Protein AF-B2C9B0-F1 (afdb_monomer)

Foldseek 3Di:
DVQVVCVVVVHDSPDPDDDDDDDDDDDDDDAQQDDDDDPDPDDDRD

Solvent-accessible surface area (backbone atoms only — not comparable to full-atom values): 3393 Å² total; per-residue (Å²): 108,70,60,61,50,29,52,77,67,78,41,68,83,81,71,81,71,91,78,89,80,87,79,85,85,83,86,83,83,67,68,81,40,74,71,75,93,71,95,65,80,91,65,79,42,76

Organism: NCBI:txid507602

Structure (mmCIF, N/CA/C/O b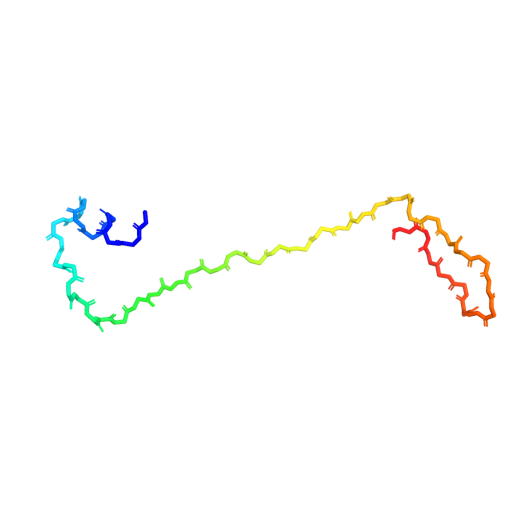ackbone):
data_AF-B2C9B0-F1
#
_entry.id   AF-B2C9B0-F1
#
loop_
_atom_site.group_PDB
_atom_site.id
_atom_site.type_symbol
_atom_site.label_atom_id
_atom_site.label_alt_id
_atom_site.label_comp_id
_atom_site.label_asym_id
_atom_site.label_entity_id
_atom_site.label_seq_id
_atom_site.pdbx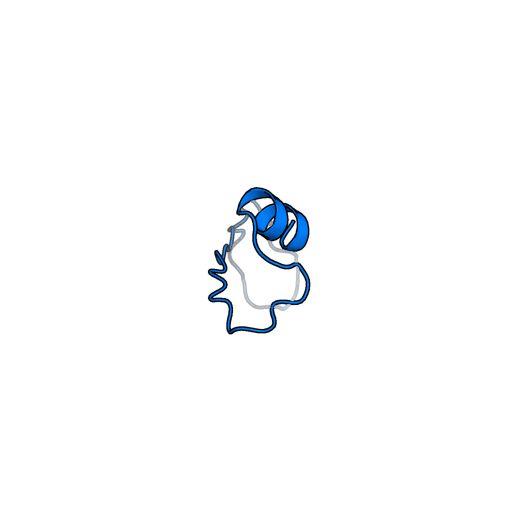_PDB_ins_code
_atom_site.Cartn_x
_atom_site.Cartn_y
_atom_site.Cartn_z
_atom_site.occupancy
_atom_site.B_iso_or_equiv
_atom_site.auth_seq_id
_atom_site.auth_comp_id
_atom_site.auth_asym_id
_atom_site.auth_atom_id
_atom_site.pdbx_PDB_model_num
ATOM 1 N N . GLU A 1 1 ? -5.131 8.108 8.976 1.00 91.31 1 GLU A N 1
ATOM 2 C CA . GLU A 1 1 ? -4.627 6.709 9.122 1.00 91.31 1 GLU A CA 1
ATOM 3 C C . GLU A 1 1 ? -5.754 5.746 9.525 1.00 91.31 1 GLU A C 1
ATOM 5 O O . GLU A 1 1 ? -6.874 6.211 9.704 1.00 91.31 1 GLU A O 1
ATOM 10 N N . ILE A 1 2 ? -5.502 4.431 9.659 1.00 95.62 2 ILE A N 1
ATOM 11 C CA . ILE A 1 2 ? -6.537 3.431 10.021 1.00 95.62 2 ILE A CA 1
ATOM 12 C C . ILE A 1 2 ? -7.138 3.714 11.407 1.00 95.62 2 ILE A C 1
ATOM 14 O O . ILE A 1 2 ? -8.350 3.871 11.502 1.00 95.62 2 ILE A O 1
ATOM 18 N N . LEU A 1 3 ? -6.315 3.834 12.458 1.00 96.12 3 LEU A N 1
ATOM 19 C CA . LEU A 1 3 ? -6.791 4.038 13.840 1.00 96.12 3 LEU A CA 1
ATOM 20 C C . LEU A 1 3 ? -7.576 5.349 13.996 1.00 96.12 3 LEU A C 1
ATOM 22 O O . LEU A 1 3 ? -8.651 5.390 14.582 1.00 96.12 3 LEU A O 1
ATOM 26 N N . GLU A 1 4 ? -7.091 6.422 13.376 1.00 96.94 4 GLU A N 1
ATOM 27 C CA . GLU A 1 4 ? -7.810 7.696 13.317 1.00 96.94 4 GLU A CA 1
ATOM 28 C C . GLU A 1 4 ? -9.180 7.558 12.627 1.00 96.94 4 GLU A C 1
ATOM 30 O O . GLU A 1 4 ? -10.176 8.113 13.093 1.00 96.94 4 GLU A O 1
ATOM 35 N N . GLY A 1 5 ? -9.248 6.780 11.541 1.00 96.12 5 GLY A N 1
ATOM 36 C CA . GLY A 1 5 ? -10.493 6.471 10.842 1.00 96.12 5 GLY A CA 1
ATOM 37 C C . GLY A 1 5 ? -11.474 5.650 11.685 1.00 96.12 5 GLY A C 1
ATOM 38 O O . GLY A 1 5 ? -12.674 5.919 11.630 1.00 96.12 5 GLY A O 1
ATOM 39 N N . LEU A 1 6 ? -10.984 4.698 12.491 1.00 97.06 6 LEU A N 1
ATOM 40 C CA . LEU A 1 6 ? -11.802 3.928 13.439 1.00 97.06 6 LEU A CA 1
ATOM 41 C C . LEU A 1 6 ? -12.397 4.845 14.510 1.00 97.06 6 LEU A C 1
ATOM 43 O O . LEU A 1 6 ? -13.620 4.898 14.668 1.00 97.06 6 LEU A O 1
ATOM 47 N N . LYS A 1 7 ? -11.560 5.670 15.146 1.00 96.50 7 LYS A N 1
ATOM 48 C CA . LYS A 1 7 ? -11.992 6.662 16.134 1.00 96.50 7 LYS A CA 1
ATOM 49 C C . LYS A 1 7 ? -13.018 7.647 15.567 1.00 96.50 7 LYS A C 1
ATOM 51 O O . LYS A 1 7 ? -14.034 7.908 16.205 1.00 96.50 7 LYS A O 1
ATOM 56 N N . ALA A 1 8 ? -12.812 8.147 14.346 1.00 97.88 8 ALA A N 1
ATOM 57 C CA . ALA A 1 8 ? -13.751 9.047 13.665 1.00 97.88 8 ALA A CA 1
ATOM 58 C C . ALA A 1 8 ? -15.113 8.393 13.354 1.00 97.88 8 ALA A C 1
ATOM 60 O O . ALA A 1 8 ? -16.102 9.089 13.115 1.00 97.88 8 ALA A O 1
ATOM 61 N N . LYS A 1 9 ? -15.177 7.057 13.357 1.00 96.81 9 LYS A N 1
ATOM 62 C CA . LYS A 1 9 ? -16.398 6.264 13.183 1.00 96.81 9 LYS A CA 1
ATOM 63 C C . LYS A 1 9 ? -16.956 5.711 14.500 1.00 96.81 9 LYS A C 1
ATOM 65 O O . LYS A 1 9 ? -17.939 4.979 14.446 1.00 96.81 9 LYS A O 1
ATOM 70 N N . ASN A 1 10 ? -16.404 6.103 15.655 1.00 96.31 10 ASN A N 1
ATOM 71 C CA . ASN A 1 10 ? -16.747 5.569 16.983 1.00 96.31 10 ASN A CA 1
ATOM 72 C C . ASN A 1 10 ? -16.578 4.042 17.073 1.00 96.31 10 ASN A C 1
ATOM 74 O O . ASN A 1 10 ? -17.402 3.354 17.673 1.00 96.31 10 ASN A O 1
ATOM 78 N N . LEU A 1 11 ? -15.535 3.519 16.431 1.00 96.12 11 LEU A N 1
ATOM 79 C CA . LEU A 1 11 ? -15.142 2.118 16.504 1.00 96.12 11 LEU A CA 1
ATOM 80 C C . LEU A 1 11 ? -13.953 1.951 17.450 1.00 96.12 11 LEU A C 1
ATOM 82 O O . LEU A 1 11 ? -13.134 2.857 17.591 1.00 96.12 11 LEU A O 1
ATOM 86 N N . ASP A 1 12 ? -13.866 0.780 18.072 1.00 95.94 12 ASP A N 1
ATOM 87 C CA . ASP A 1 12 ? -12.758 0.417 18.946 1.00 95.94 12 ASP A CA 1
ATOM 88 C C . ASP A 1 12 ? -11.453 0.204 18.163 1.00 95.94 12 ASP A C 1
ATOM 90 O O . ASP A 1 12 ? -11.404 -0.514 17.163 1.00 95.94 12 ASP A O 1
ATOM 94 N N . ASP A 1 13 ? -10.353 0.755 18.670 1.00 93.38 13 ASP A N 1
ATOM 95 C CA . ASP A 1 13 ? -9.036 0.670 18.021 1.00 93.38 13 ASP A CA 1
ATOM 96 C C . ASP A 1 13 ? -8.389 -0.728 18.135 1.00 93.38 13 ASP A C 1
ATOM 98 O O . ASP A 1 13 ? -7.357 -0.995 17.522 1.00 93.38 13 ASP A O 1
ATOM 102 N N . TYR A 1 14 ? -8.994 -1.637 18.908 1.00 93.25 14 TYR A N 1
ATOM 103 C CA . TYR A 1 14 ? -8.572 -3.035 19.067 1.00 93.25 14 TYR A CA 1
ATOM 104 C C . TYR A 1 14 ? -9.381 -4.016 18.200 1.00 93.25 14 TYR A C 1
ATOM 106 O O . TYR A 1 14 ? -9.257 -5.234 18.362 1.00 93.25 14 TYR A O 1
ATOM 114 N N . LEU A 1 15 ? -10.207 -3.514 17.274 1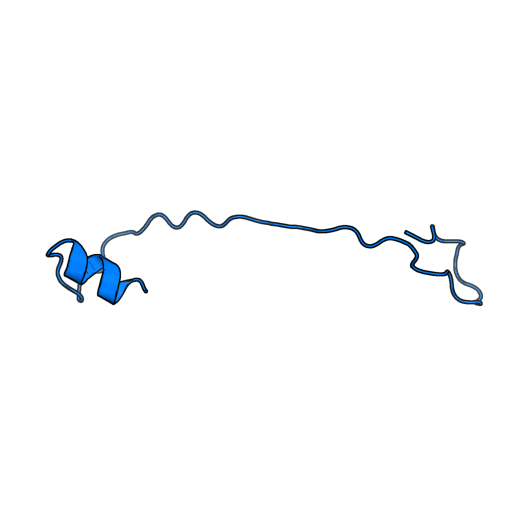.00 94.31 15 LEU A N 1
ATOM 115 C CA . LEU A 1 15 ? -10.916 -4.355 16.312 1.00 94.31 15 LEU A CA 1
ATOM 116 C C . LEU A 1 15 ? -9.932 -5.117 15.417 1.00 94.31 15 LEU A C 1
ATOM 118 O O . LEU A 1 15 ? -9.096 -4.539 14.728 1.00 94.31 15 LEU A O 1
ATOM 122 N N . ASN A 1 16 ? -10.093 -6.437 15.387 1.00 93.19 16 ASN A N 1
ATOM 123 C CA . ASN A 1 16 ? -9.294 -7.373 14.594 1.00 93.19 16 ASN A CA 1
ATOM 124 C C . ASN A 1 16 ? -10.129 -8.112 13.533 1.00 93.19 16 ASN A C 1
ATOM 126 O O . ASN A 1 16 ? -9.716 -9.155 13.025 1.00 93.19 16 ASN A O 1
ATOM 130 N N . GLY A 1 17 ? -11.318 -7.589 13.222 1.00 93.31 17 GLY A N 1
ATOM 131 C CA . GLY A 1 17 ? -12.159 -8.106 12.148 1.00 93.31 17 GLY A CA 1
ATOM 132 C C . GLY A 1 17 ? -11.487 -7.967 10.776 1.00 93.31 17 GLY A C 1
ATOM 133 O O . GLY A 1 17 ? -10.547 -7.187 10.614 1.00 93.31 17 GLY A O 1
ATOM 134 N N . PRO A 1 18 ? -11.952 -8.714 9.763 1.00 95.94 18 PRO A N 1
ATOM 135 C CA . PRO A 1 18 ? -11.394 -8.617 8.424 1.00 95.94 18 PRO A CA 1
ATOM 136 C C . PRO A 1 18 ? -11.636 -7.221 7.838 1.00 95.94 18 PRO A C 1
ATOM 138 O O . PRO A 1 18 ? -12.769 -6.743 7.786 1.00 95.94 18 PRO A O 1
ATOM 141 N N . PHE A 1 19 ? -10.575 -6.595 7.335 1.00 95.94 19 PHE A N 1
ATOM 142 C CA . PHE A 1 19 ? -10.660 -5.361 6.560 1.00 95.94 19 PHE A CA 1
ATOM 143 C C . PHE A 1 19 ? -10.517 -5.680 5.075 1.00 95.94 19 PH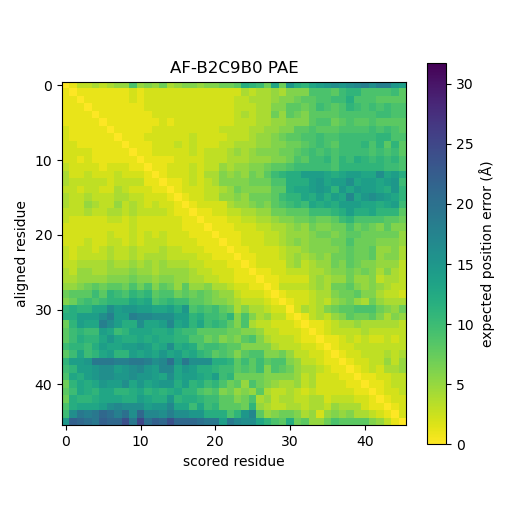E A C 1
ATOM 145 O O . PHE A 1 19 ? -9.592 -6.381 4.667 1.00 95.94 19 PHE A O 1
ATOM 152 N N . THR A 1 20 ? -11.411 -5.136 4.251 1.00 97.12 20 THR A N 1
ATOM 153 C CA . THR A 1 20 ? -11.208 -5.132 2.798 1.00 97.12 20 THR A CA 1
ATOM 154 C C . THR A 1 20 ? -10.387 -3.905 2.438 1.00 97.12 20 THR A C 1
ATOM 156 O O . THR A 1 20 ? -10.859 -2.778 2.576 1.00 97.12 20 THR A O 1
ATOM 159 N N . VAL A 1 21 ? -9.154 -4.123 1.988 1.00 97.00 21 VAL A N 1
ATOM 160 C CA . VAL A 1 21 ? -8.267 -3.054 1.526 1.00 97.00 21 VAL A CA 1
ATOM 161 C C . VAL A 1 21 ? -8.304 -3.027 0.006 1.00 97.00 21 VAL A C 1
ATOM 163 O O . VAL A 1 21 ? -7.965 -4.011 -0.646 1.00 97.00 21 VAL A O 1
ATOM 166 N N . VAL A 1 22 ? -8.718 -1.896 -0.561 1.00 97.25 22 VAL A N 1
ATOM 167 C CA . VAL A 1 22 ? -8.679 -1.677 -2.009 1.00 97.25 22 VAL A CA 1
ATOM 168 C C . VAL A 1 22 ? -7.378 -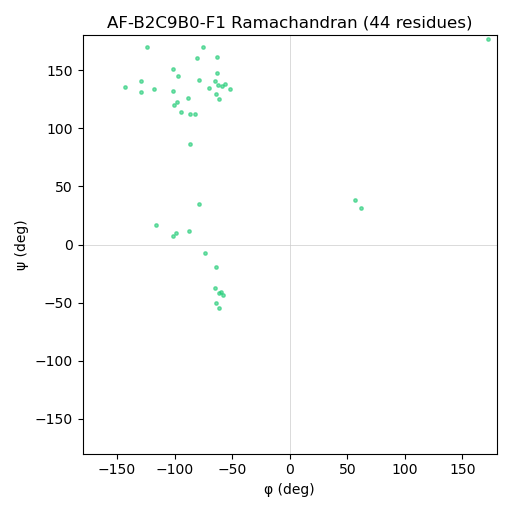0.963 -2.342 1.00 97.25 22 VAL A C 1
ATOM 170 O O . VAL A 1 22 ? -7.172 0.182 -1.940 1.00 97.25 22 VAL A O 1
ATOM 173 N N . VAL A 1 23 ? -6.498 -1.644 -3.069 1.00 97.56 23 VAL A N 1
ATOM 174 C CA . VAL A 1 23 ? -5.221 -1.085 -3.518 1.00 97.56 23 VAL A CA 1
ATOM 175 C C . VAL A 1 23 ? -5.384 -0.611 -4.956 1.00 97.56 23 VAL A C 1
ATOM 177 O O . VAL A 1 23 ? -5.753 -1.388 -5.833 1.00 97.56 23 VAL A O 1
ATOM 180 N N . LYS A 1 24 ? -5.118 0.675 -5.205 1.00 96.69 24 LYS A N 1
ATOM 181 C CA . LYS A 1 24 ? -5.029 1.194 -6.570 1.00 96.69 24 LYS A CA 1
ATOM 182 C C . LYS A 1 24 ? -3.636 0.894 -7.109 1.00 96.69 24 LYS A C 1
ATOM 184 O O . LYS A 1 24 ? -2.668 1.498 -6.654 1.00 96.69 24 LYS A O 1
ATOM 189 N N . GLU A 1 25 ? -3.547 0.015 -8.095 1.00 97.38 25 GLU A N 1
ATOM 190 C CA . GLU A 1 25 ? -2.306 -0.185 -8.838 1.00 97.38 25 GLU A CA 1
ATOM 191 C C . GLU A 1 25 ? -2.115 0.934 -9.868 1.00 97.38 25 GLU A C 1
ATOM 193 O O . GLU A 1 25 ? -3.071 1.424 -10.476 1.00 97.38 25 GLU A O 1
ATOM 198 N N . SER A 1 26 ? -0.872 1.376 -10.045 1.00 95.38 26 SER A N 1
ATOM 199 C CA . SER A 1 26 ? -0.515 2.359 -11.065 1.00 95.38 26 SER A CA 1
ATOM 200 C C . SER A 1 26 ? 0.848 2.044 -11.656 1.00 95.38 26 SER A C 1
ATOM 202 O O . SER A 1 26 ? 1.798 1.789 -10.920 1.00 95.38 26 SER A O 1
ATOM 204 N N . CYS A 1 27 ? 0.934 2.122 -12.978 1.00 95.75 27 CYS A N 1
ATOM 205 C CA . CYS A 1 27 ? 2.160 2.054 -13.756 1.00 95.75 27 CYS A CA 1
ATOM 206 C C . CYS A 1 27 ? 2.146 3.257 -14.699 1.00 95.75 27 CYS A C 1
ATOM 208 O O . CYS A 1 27 ? 1.118 3.512 -15.329 1.00 95.75 27 CYS A O 1
ATOM 210 N N . ASP A 1 28 ? 3.246 4.004 -14.747 1.00 94.31 28 ASP A N 1
ATOM 211 C CA . ASP A 1 28 ? 3.394 5.164 -15.620 1.00 94.31 28 ASP A CA 1
ATOM 212 C C . ASP A 1 28 ? 4.535 4.924 -16.605 1.00 94.31 28 ASP A C 1
ATOM 214 O O . ASP A 1 28 ? 5.601 4.430 -16.229 1.00 94.31 28 ASP A O 1
ATOM 218 N N . GLY A 1 29 ? 4.276 5.224 -17.874 1.00 91.81 29 GLY A N 1
ATOM 219 C CA . GLY A 1 29 ? 5.273 5.143 -18.928 1.00 91.81 29 GLY A CA 1
ATOM 220 C C . GLY A 1 29 ? 6.007 6.469 -19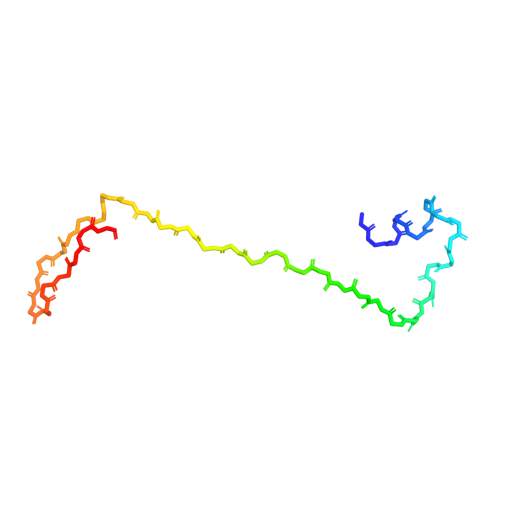.015 1.00 91.81 29 GLY A C 1
ATOM 221 O O . GLY A 1 29 ? 5.376 7.509 -19.179 1.00 91.81 29 GLY A O 1
ATOM 222 N N . MET A 1 30 ? 7.331 6.431 -18.934 1.00 90.69 30 MET A N 1
ATOM 223 C CA . MET A 1 30 ? 8.138 7.593 -19.289 1.00 90.69 30 MET A CA 1
ATOM 224 C C . MET A 1 30 ? 8.280 7.658 -20.818 1.00 90.69 30 MET A C 1
ATOM 226 O O . MET A 1 30 ? 7.968 6.690 -21.513 1.00 90.69 30 MET A O 1
ATOM 230 N N . GLY A 1 31 ? 8.621 8.843 -21.320 1.00 88.38 31 GLY A N 1
ATOM 231 C CA . GLY A 1 31 ? 9.014 9.094 -22.704 1.00 88.38 31 GLY A CA 1
ATOM 232 C C . GLY A 1 31 ? 10.394 9.751 -22.723 1.00 88.38 31 GLY A C 1
ATOM 233 O O . GLY A 1 31 ?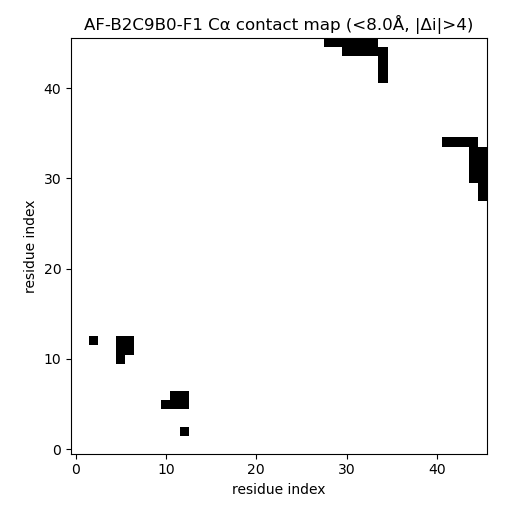 10.887 10.178 -21.675 1.00 88.38 31 GLY A O 1
ATOM 234 N N . ASP A 1 32 ? 10.994 9.869 -23.908 1.00 85.44 32 ASP A N 1
ATOM 235 C CA . ASP A 1 32 ? 12.325 10.458 -24.125 1.00 85.44 32 ASP A CA 1
ATOM 236 C C . ASP A 1 32 ? 13.469 9.701 -23.413 1.00 85.44 32 ASP A C 1
ATOM 238 O O . ASP A 1 32 ? 14.496 10.272 -23.022 1.00 85.44 32 ASP A O 1
ATOM 242 N N . VAL A 1 33 ? 13.330 8.381 -23.260 1.00 87.44 33 VAL A N 1
ATOM 243 C CA . VAL A 1 33 ? 14.374 7.516 -22.702 1.00 87.44 33 VAL A CA 1
ATOM 244 C C . VAL A 1 33 ? 15.327 7.075 -23.813 1.00 87.44 33 VAL A C 1
ATOM 246 O O . VAL A 1 33 ? 15.178 6.013 -24.398 1.00 87.44 33 VAL A O 1
ATOM 249 N N . SER A 1 34 ? 16.345 7.894 -24.093 1.00 88.81 34 SER A N 1
ATOM 250 C CA . SER A 1 34 ? 17.361 7.583 -25.123 1.00 88.81 34 SER A CA 1
ATOM 251 C C . SER A 1 34 ? 18.008 6.196 -24.985 1.00 88.81 34 SER A C 1
ATOM 253 O O . SER A 1 34 ? 18.513 5.830 -23.911 1.00 88.81 34 SER A O 1
ATOM 255 N N . GLU A 1 35 ? 18.097 5.480 -26.106 1.00 90.88 35 GLU A N 1
ATOM 256 C CA . GLU A 1 35 ? 18.839 4.231 -26.224 1.00 90.88 35 GLU A CA 1
ATOM 257 C C . GLU A 1 35 ? 20.333 4.515 -26.007 1.00 90.88 35 GLU A C 1
ATOM 259 O O . GLU A 1 35 ? 20.886 5.543 -26.415 1.00 90.88 35 GLU A O 1
ATOM 264 N N . LYS A 1 36 ? 21.012 3.609 -25.302 1.00 90.75 36 LYS A N 1
ATOM 265 C CA . LYS A 1 36 ? 22.461 3.695 -25.100 1.00 90.75 36 LYS A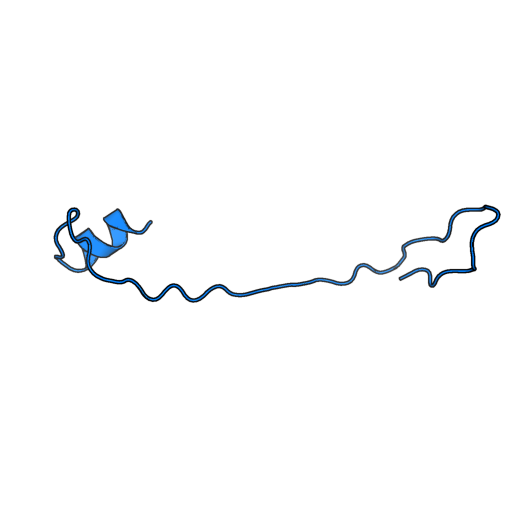 CA 1
ATOM 266 C C . LYS A 1 36 ? 23.170 2.808 -26.111 1.00 90.75 36 LYS A C 1
ATOM 268 O O . LYS A 1 36 ? 22.715 1.712 -26.410 1.00 90.75 36 LYS A O 1
ATOM 273 N N . HIS A 1 37 ? 24.339 3.256 -26.561 1.00 90.38 37 HIS A N 1
ATOM 274 C CA . HIS A 1 37 ? 25.222 2.443 -27.391 1.00 90.38 37 HIS A CA 1
ATOM 275 C C . HIS A 1 37 ? 25.575 1.119 -26.691 1.00 90.38 37 HIS A C 1
ATOM 277 O O . HIS A 1 37 ? 25.907 1.109 -25.503 1.00 90.38 37 HIS A O 1
ATOM 283 N N . GLY A 1 38 ? 25.574 0.015 -27.437 1.00 91.88 38 GLY A N 1
ATOM 284 C CA . GLY A 1 38 ? 25.972 -1.298 -26.936 1.00 91.88 38 GLY A CA 1
ATOM 285 C C . GLY A 1 38 ? 25.700 -2.416 -27.940 1.00 91.88 38 GLY A C 1
ATOM 286 O O . GLY A 1 38 ? 25.143 -2.185 -29.006 1.00 91.88 38 GLY A O 1
ATOM 287 N N . SER A 1 39 ? 26.088 -3.642 -27.587 1.00 93.94 39 SER A N 1
ATOM 288 C CA . SER A 1 39 ? 25.861 -4.843 -28.414 1.00 93.94 39 SER A CA 1
ATOM 289 C C . SER A 1 39 ? 24.502 -5.511 -28.159 1.00 93.94 39 SER A C 1
ATOM 291 O O . SER A 1 39 ? 24.298 -6.663 -28.540 1.00 93.94 39 SER A O 1
ATOM 293 N N . GLY A 1 40 ? 23.612 -4.830 -27.434 1.00 90.81 40 GLY A N 1
ATOM 294 C CA . GLY A 1 40 ? 22.266 -5.310 -27.143 1.00 90.81 40 GLY A CA 1
ATOM 295 C C . GLY A 1 40 ? 21.340 -5.196 -28.357 1.00 90.81 40 GLY A C 1
ATOM 296 O O . GLY A 1 40 ? 21.702 -4.579 -29.359 1.00 90.81 40 GLY A O 1
ATOM 297 N N . PRO A 1 41 ? 20.141 -5.795 -28.291 1.00 91.81 41 PRO A N 1
ATOM 298 C CA . PRO A 1 41 ? 19.119 -5.540 -29.297 1.00 91.81 41 PRO A CA 1
ATOM 299 C C . PRO A 1 41 ? 18.709 -4.062 -29.262 1.00 91.81 41 PRO A C 1
ATOM 301 O O . PRO A 1 41 ? 18.682 -3.464 -28.187 1.00 91.81 41 PRO A O 1
ATOM 304 N N . ALA A 1 42 ? 18.350 -3.504 -30.420 1.00 90.50 42 ALA A N 1
ATOM 305 C CA . ALA A 1 42 ? 17.748 -2.173 -30.486 1.00 90.50 42 ALA A CA 1
ATOM 306 C C . ALA A 1 42 ? 16.450 -2.141 -29.656 1.00 90.50 42 ALA A C 1
ATOM 308 O O . ALA A 1 42 ? 15.640 -3.075 -29.727 1.00 90.50 42 ALA A O 1
ATOM 309 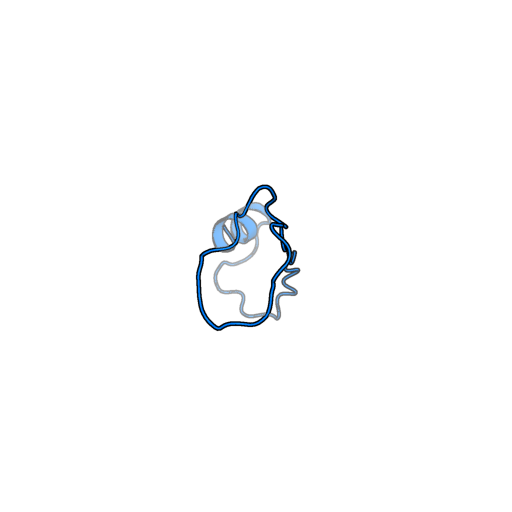N N . VAL A 1 43 ? 16.251 -1.083 -28.874 1.00 90.12 43 VAL A N 1
ATOM 310 C CA . VAL A 1 43 ? 15.141 -0.907 -27.933 1.00 90.12 43 VAL A CA 1
ATOM 311 C C . VAL A 1 43 ? 14.445 0.447 -28.145 1.00 90.12 43 VAL A C 1
ATOM 313 O O . VAL A 1 43 ? 15.095 1.454 -28.391 1.00 90.12 43 VAL A O 1
ATOM 316 N N . PRO A 1 44 ? 13.104 0.524 -28.049 1.00 82.38 44 PRO A N 1
ATOM 317 C CA . PRO A 1 44 ? 12.400 1.795 -28.226 1.00 82.38 44 PRO A CA 1
ATOM 318 C C . PRO A 1 44 ? 12.799 2.837 -27.171 1.00 82.38 44 PRO A C 1
ATOM 320 O O . PRO A 1 44 ? 12.821 2.510 -25.987 1.00 82.38 44 PRO A O 1
ATOM 323 N N . GLU A 1 45 ? 12.996 4.093 -27.586 1.00 79.25 45 GLU A N 1
ATOM 324 C CA . GLU A 1 45 ? 13.360 5.218 -26.703 1.00 79.25 45 GLU A CA 1
ATOM 325 C C . GLU A 1 45 ? 12.174 5.808 -25.909 1.00 79.25 45 GLU A C 1
ATOM 327 O O . GLU A 1 45 ? 12.062 7.022 -25.720 1.00 79.25 45 GLU A O 1
ATOM 332 N N . LYS A 1 46 ? 11.237 4.944 -25.507 1.00 70.50 46 LYS A N 1
ATOM 333 C CA . LYS A 1 46 ? 10.110 5.322 -24.651 1.00 70.50 46 LYS A CA 1
ATOM 334 C C . LYS A 1 46 ? 10.533 5.240 -23.191 1.00 70.50 46 LYS A C 1
ATOM 336 O O . LYS A 1 46 ? 10.935 4.141 -22.744 1.00 70.50 46 LYS A O 1
#

Sequence (46 aa):
EILEGLKAKNLDDYLNGPFTVVVKESCDGMGDVSEKHGSGPAVPEK

pLDDT: mean 92.74, std 5.23, range [70.5, 97.88]

InterPro domains:
  IPR024627 V(D)J recombination-activating protein 1 [PTHR11539] (1-46)
  IPR058554 V(D)J recombination-activating protein 1, RNase H domain [PF26100] (21-46)

Radius of gyration: 23.08 Å; Cα contacts (8 Å, |Δi|>4): 20; chains: 1; bounding box: 43×19×50 Å

Mean predicted aligned error: 6.34 Å

Secondary structure (DSSP, 8-state):
-HHHHHHHTT--TT--SPP--------------PPPPSSSPP----